Protein AF-A0A6U4LWD9-F1 (afdb_monomer)

Organism: Hemiselmis andersenii (NCBI:txid464988)

InterPro domains:
  IPR001837 Adenylate cyclase-associated CAP [PTHR10652] (24-167)
  IPR036222 Adenylate cyclase-associated CAP, N-terminal domain superfamily [G3DSA:1.25.40.330] (17-164)
  IPR036222 Adenylate cyclase-associated CAP, N-terminal domain superfamily [SSF101278] (23-163)
  IPR053950 CAP, N-terminal domain [PF21938] (23-157)

Sequence (168 aa):
PFLRSARPLTPPPGSVPLLSNPLERLAALCDALFLAQSTMIDTQVTRLRPPSEEALGRILEPTTDILNDIEELEEQENEAAGPFQLHVQLVASGLGAVAWVSVASPPLYVTEILNSVPTLGEKVSTLGEKHAEFASLYKDLLRGLLAYVKEHHASGVHWNPAGEGAAS

Solvent-accessible surface area (backbone atoms only — not comparable to full-atom values): 9454 Å² total; per-residue (Å²): 142,91,86,86,87,86,80,79,84,78,78,72,93,90,64,79,74,93,51,89,46,67,69,58,42,50,49,54,47,51,53,49,39,56,50,47,53,52,48,43,42,63,65,42,32,65,41,16,27,78,58,55,72,71,51,45,51,64,71,41,42,71,47,52,53,45,50,51,54,46,51,53,50,35,51,53,26,57,75,65,67,38,99,54,29,60,56,45,47,40,47,53,65,39,56,64,39,72,58,31,70,81,36,72,49,17,38,59,54,30,47,56,30,62,65,62,39,57,69,44,33,50,59,36,26,74,77,35,71,73,38,32,51,51,37,50,55,54,51,49,51,54,49,51,50,39,49,50,32,48,75,72,19,55,75,18,69,69,41,21,86,86,27,54,78,49,80,128

Mean predicted aligned error: 7.97 Å

Radius of gyration: 17.8 Å; Cα contacts (8 Å, |Δi|>4): 167; chains: 1; bounding box: 44×40×48 Å

Nearest PDB structures (foldseek):
  8c2d-assembly1_AAA-2  TM=5.717E-01  e=4.086E-01  Homo sapiens
  5oma-assembly1_A  TM=5.560E-01  e=6.525E-01  Homo sapiens
  4y5i-assembly1_B-2  TM=5.647E-01  e=1.156E+00  Homo sapiens
  6zc9-assembly2_B  TM=5.646E-01  e=1.283E+00  Homo sapiens

pLDDT: mean 86.1,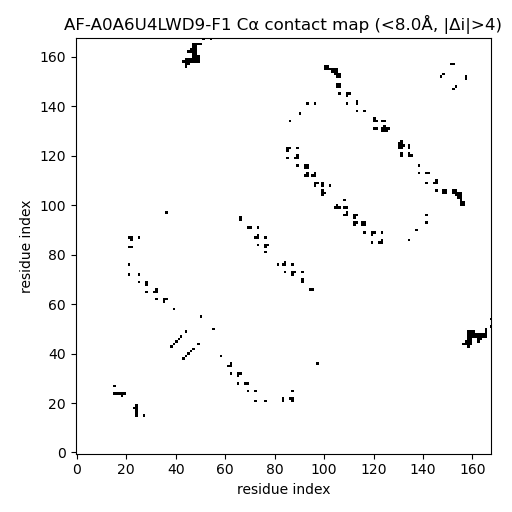 std 16.73, range [36.38, 98.19]

Structure (mmCIF, N/CA/C/O backbone):
data_AF-A0A6U4LWD9-F1
#
_entry.id   AF-A0A6U4LWD9-F1
#
loop_
_atom_site.group_PDB
_atom_site.id
_atom_site.type_symbol
_atom_site.label_atom_id
_atom_site.label_alt_id
_atom_site.label_comp_id
_atom_site.label_asym_id
_atom_site.label_entity_id
_atom_site.label_seq_id
_atom_site.pdbx_PDB_ins_code
_atom_site.Cartn_x
_atom_site.Cartn_y
_atom_site.Cartn_z
_atom_site.occupancy
_atom_site.B_iso_or_equiv
_atom_site.auth_seq_id
_atom_site.auth_comp_id
_atom_site.auth_asym_id
_atom_site.auth_atom_id
_atom_site.pdbx_PDB_model_num
ATOM 1 N N . PRO A 1 1 ? -25.133 -24.165 -12.818 1.00 45.47 1 PRO A N 1
ATOM 2 C CA . PRO A 1 1 ? -25.440 -23.785 -11.418 1.00 45.47 1 PRO A CA 1
ATOM 3 C C . PRO A 1 1 ? -24.120 -23.642 -10.633 1.00 45.47 1 PRO A C 1
ATOM 5 O O . PRO A 1 1 ? -23.612 -24.628 -10.129 1.00 45.47 1 PRO A O 1
ATOM 8 N N . PHE A 1 2 ? -23.381 -22.534 -10.731 1.00 36.38 2 PHE A N 1
ATOM 9 C CA . PHE A 1 2 ? -23.637 -21.319 -9.943 1.00 36.38 2 PHE A CA 1
ATOM 10 C C . PHE A 1 2 ? -22.862 -20.081 -10.469 1.00 36.38 2 PHE A C 1
ATOM 12 O O . PHE A 1 2 ? -22.456 -19.238 -9.689 1.00 36.38 2 PHE A O 1
ATOM 19 N N . LEU A 1 3 ? -22.636 -19.936 -11.783 1.00 37.69 3 LEU A N 1
ATOM 20 C CA . LEU A 1 3 ? -21.898 -18.778 -12.340 1.00 37.69 3 LEU A CA 1
ATOM 21 C C . LEU A 1 3 ? -22.439 -18.301 -13.702 1.00 37.69 3 LEU A C 1
ATOM 23 O O . LEU A 1 3 ? -21.700 -18.245 -14.681 1.00 37.69 3 LEU A O 1
ATOM 27 N N . ARG A 1 4 ? -23.740 -17.994 -13.819 1.00 41.78 4 ARG A N 1
ATOM 28 C CA . ARG A 1 4 ? -24.291 -17.412 -15.069 1.00 41.78 4 ARG A CA 1
ATOM 29 C C . ARG A 1 4 ? -25.362 -16.326 -14.925 1.00 41.78 4 ARG A C 1
ATOM 31 O O . ARG A 1 4 ? -25.932 -15.932 -15.933 1.00 41.78 4 ARG A O 1
ATOM 38 N N . SER A 1 5 ? -25.627 -15.790 -13.738 1.00 45.50 5 SER A N 1
ATOM 39 C CA . SER A 1 5 ? -26.686 -14.780 -13.598 1.00 45.50 5 SER A CA 1
ATOM 40 C C . SER A 1 5 ? -26.352 -13.708 -12.570 1.00 45.50 5 SER A C 1
ATOM 42 O O . SER A 1 5 ? -26.932 -13.683 -11.493 1.00 45.50 5 SER A O 1
ATOM 44 N N . ALA A 1 6 ? -25.421 -12.827 -12.925 1.00 39.03 6 ALA A N 1
ATOM 45 C CA . ALA A 1 6 ? -25.460 -11.416 -12.549 1.00 39.03 6 ALA A CA 1
ATOM 46 C C . ALA A 1 6 ? -24.361 -10.682 -13.321 1.00 39.03 6 ALA A C 1
ATOM 48 O O . ALA A 1 6 ? -23.184 -10.758 -12.981 1.00 39.03 6 ALA A O 1
ATOM 49 N N . ARG A 1 7 ? -24.749 -9.969 -14.377 1.00 41.62 7 ARG A N 1
ATOM 50 C CA . ARG A 1 7 ? -23.963 -8.837 -14.861 1.00 41.62 7 ARG A CA 1
ATOM 51 C C . ARG A 1 7 ? -24.921 -7.737 -15.301 1.00 41.62 7 ARG A C 1
ATOM 53 O O . ARG A 1 7 ? -25.578 -7.889 -16.327 1.00 41.62 7 ARG A O 1
ATOM 60 N N . PRO A 1 8 ? -24.973 -6.618 -14.577 1.00 45.72 8 PRO A N 1
ATOM 61 C CA . PRO A 1 8 ? -24.866 -5.308 -15.180 1.00 45.72 8 PRO A CA 1
ATOM 62 C C . PRO A 1 8 ? -23.378 -5.011 -15.395 1.00 45.72 8 PRO A C 1
ATOM 64 O O . PRO A 1 8 ? -22.534 -5.327 -14.558 1.00 45.72 8 PRO A O 1
ATOM 67 N N . LEU A 1 9 ? -23.065 -4.473 -16.568 1.00 41.81 9 LEU A N 1
ATOM 68 C CA . LEU A 1 9 ? -21.735 -4.033 -16.972 1.00 41.81 9 LEU A CA 1
ATOM 69 C C . LEU A 1 9 ? -21.199 -3.012 -15.957 1.00 41.81 9 LEU A C 1
ATOM 71 O O . LEU A 1 9 ? -21.866 -2.022 -15.673 1.00 41.81 9 LEU A O 1
ATOM 75 N N . THR A 1 10 ? -20.013 -3.267 -15.409 1.00 51.50 10 THR A N 1
ATOM 76 C CA . THR A 1 10 ? -19.283 -2.302 -14.582 1.00 51.50 10 THR A CA 1
ATOM 77 C C . THR A 1 10 ? -18.914 -1.067 -15.417 1.00 51.50 10 THR A C 1
ATOM 79 O O . THR A 1 10 ? -18.571 -1.227 -16.594 1.00 51.50 10 THR A O 1
ATOM 82 N N . PRO A 1 11 ? -18.998 0.145 -14.840 1.00 42.81 11 PRO A N 1
ATOM 83 C CA . PRO A 1 11 ? -18.643 1.391 -15.518 1.00 42.81 11 PRO A CA 1
ATOM 84 C C . PRO A 1 11 ? -17.145 1.442 -15.893 1.00 42.81 11 PRO A C 1
ATOM 86 O O . PRO A 1 11 ? -16.350 0.679 -15.340 1.00 42.81 11 PRO A O 1
ATOM 89 N N . PRO A 1 12 ? -16.753 2.304 -16.854 1.00 37.06 12 PRO A N 1
ATOM 90 C CA . PRO A 1 12 ? -15.355 2.513 -17.244 1.00 37.06 12 PRO A CA 1
ATOM 91 C C . PRO A 1 12 ? -14.481 3.024 -16.075 1.00 37.06 12 PRO A C 1
ATOM 93 O O . PRO A 1 12 ? -15.016 3.575 -15.108 1.00 37.06 12 PRO A O 1
ATOM 96 N N . PRO A 1 13 ? -13.146 2.845 -16.151 1.00 44.22 13 PRO A N 1
ATOM 97 C CA . PRO A 1 13 ? -12.221 3.197 -15.074 1.00 44.22 13 PRO A CA 1
ATOM 98 C C . PRO A 1 13 ? -12.252 4.708 -14.811 1.00 44.22 13 PRO A C 1
ATOM 100 O O . PRO A 1 13 ? -12.258 5.497 -15.754 1.00 44.22 13 PRO A O 1
ATOM 103 N N . GLY A 1 14 ? -12.305 5.093 -13.532 1.00 51.25 14 GLY A N 1
ATOM 104 C CA . GLY A 1 14 ? -12.354 6.494 -13.089 1.00 51.25 14 GLY A CA 1
ATOM 105 C C . GLY A 1 14 ? -13.603 6.896 -12.296 1.00 51.25 14 GLY A C 1
ATOM 106 O O . GLY A 1 14 ? -13.767 8.064 -11.973 1.00 51.25 14 GLY A O 1
ATOM 107 N N . SER A 1 15 ? -14.497 5.963 -11.959 1.00 43.88 15 SER A N 1
ATOM 108 C CA . SER A 1 15 ? -15.582 6.238 -11.008 1.00 43.88 15 SER A CA 1
ATOM 109 C C . SER A 1 15 ? -15.642 5.152 -9.941 1.00 43.88 15 SER A C 1
ATOM 111 O O . SER A 1 15 ? -16.268 4.107 -10.118 1.00 43.88 15 SER A O 1
ATOM 113 N N . VAL A 1 16 ? -14.959 5.402 -8.820 1.00 50.97 16 VAL A N 1
ATOM 114 C CA . VAL A 1 16 ? -15.230 4.690 -7.566 1.00 50.97 16 VAL A CA 1
ATOM 115 C C . VAL A 1 16 ? -16.719 4.913 -7.260 1.00 50.97 16 VAL A C 1
ATOM 117 O O . VAL A 1 16 ? -17.186 6.052 -7.365 1.00 50.97 16 VAL A O 1
ATOM 120 N N . PRO A 1 17 ? -17.514 3.869 -6.956 1.00 49.81 17 PRO A N 1
ATOM 121 C CA . PRO A 1 17 ? -18.908 4.068 -6.584 1.00 49.81 17 PRO A CA 1
ATOM 122 C C . PRO A 1 17 ? -18.977 5.058 -5.414 1.00 49.81 17 PRO A C 1
ATOM 124 O O . PRO A 1 17 ? -18.071 5.083 -4.583 1.00 49.81 17 PRO A O 1
ATOM 127 N N . LEU A 1 18 ? -20.041 5.866 -5.333 1.00 48.72 18 LEU A N 1
ATOM 128 C CA . LEU A 1 18 ? -20.344 6.696 -4.158 1.00 48.72 18 LEU A CA 1
ATOM 129 C C . LEU A 1 18 ? -20.686 5.777 -2.975 1.00 48.72 18 LEU A C 1
ATOM 131 O O . LEU A 1 18 ? -21.841 5.635 -2.578 1.00 48.72 18 LEU A O 1
ATOM 135 N N . LEU A 1 19 ? -19.677 5.083 -2.464 1.00 56.16 19 LEU A N 1
ATOM 136 C CA . LEU A 1 19 ? -19.738 4.291 -1.256 1.00 56.16 19 LEU A CA 1
A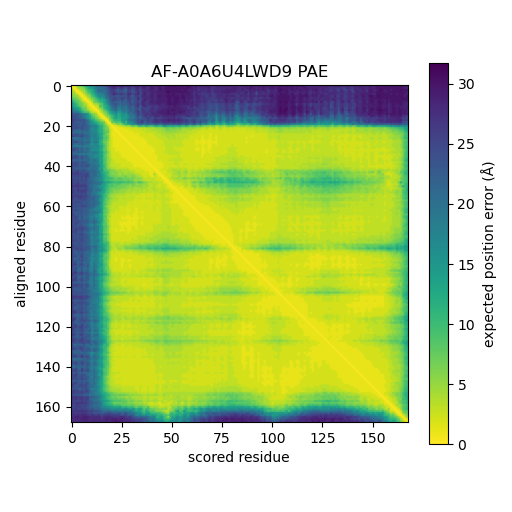TOM 137 C C . LEU A 1 19 ? -19.740 5.317 -0.128 1.00 56.16 19 LEU A C 1
ATOM 139 O O . LEU A 1 19 ? -18.757 6.018 0.096 1.00 56.16 19 LEU A O 1
ATOM 143 N N . SER A 1 20 ? -20.878 5.480 0.538 1.00 66.12 20 SER A N 1
ATOM 144 C CA . SER A 1 20 ? -21.003 6.412 1.663 1.00 66.12 20 SER A CA 1
ATOM 145 C C . SER A 1 20 ? -20.212 5.950 2.890 1.00 66.12 20 SER A C 1
ATOM 147 O O . SER A 1 20 ? -19.990 6.737 3.804 1.00 66.12 20 SER A O 1
ATOM 149 N N . ASN A 1 21 ? -19.780 4.686 2.914 1.00 83.38 21 ASN A N 1
ATOM 150 C CA . ASN A 1 21 ? -18.937 4.132 3.959 1.00 83.38 21 ASN A CA 1
ATOM 151 C C . ASN A 1 21 ? -17.445 4.322 3.606 1.00 83.38 21 ASN A C 1
ATOM 153 O O . ASN A 1 21 ? -16.992 3.779 2.592 1.00 83.38 21 ASN A O 1
ATOM 157 N N . PRO A 1 22 ? -16.654 5.024 4.438 1.00 86.81 22 PRO A N 1
ATOM 158 C CA . PRO A 1 22 ? -15.231 5.243 4.181 1.00 86.81 22 PRO A CA 1
ATOM 159 C C . PRO A 1 22 ? -14.424 3.942 4.118 1.00 86.81 22 PRO A C 1
ATOM 161 O O . PRO A 1 22 ? -13.474 3.865 3.346 1.00 86.81 22 PRO A O 1
ATOM 164 N N . LEU A 1 23 ? -14.822 2.883 4.835 1.00 88.00 23 LEU A N 1
ATOM 165 C CA . LEU A 1 23 ? -14.160 1.578 4.728 1.00 88.00 23 LEU A CA 1
ATOM 166 C C . LEU A 1 23 ? -14.403 0.900 3.378 1.00 88.00 23 LEU A C 1
ATOM 168 O O . LEU A 1 23 ? -13.518 0.218 2.872 1.00 88.00 23 LEU A O 1
ATOM 172 N N . GLU A 1 24 ? -15.583 1.079 2.786 1.00 89.38 24 GLU A N 1
ATOM 173 C CA . GLU A 1 24 ? -15.881 0.531 1.461 1.00 89.38 24 GLU A CA 1
ATOM 174 C C . GLU A 1 24 ? -15.105 1.291 0.375 1.00 89.38 24 GLU A C 1
ATOM 176 O O . GLU A 1 24 ? -14.537 0.661 -0.518 1.00 89.38 24 GLU A O 1
ATOM 181 N N . ARG A 1 25 ? -15.008 2.628 0.487 1.00 90.69 25 ARG A N 1
ATOM 182 C CA . ARG A 1 25 ? -14.138 3.451 -0.377 1.00 90.69 25 ARG A CA 1
ATOM 183 C C . ARG A 1 25 ? -12.683 3.010 -0.262 1.00 90.69 25 ARG A C 1
ATOM 185 O O . ARG A 1 25 ? -12.043 2.749 -1.275 1.00 90.69 25 ARG A O 1
ATOM 192 N N . LEU A 1 26 ? -12.189 2.876 0.967 1.00 92.12 26 LEU A N 1
ATOM 193 C CA . LEU A 1 26 ? -10.824 2.448 1.246 1.00 92.12 26 LEU A CA 1
ATOM 194 C C . LEU A 1 26 ? -10.535 1.057 0.672 1.00 92.12 26 LEU A C 1
ATOM 196 O O . LEU A 1 26 ? -9.491 0.863 0.060 1.00 92.12 26 LEU A O 1
ATO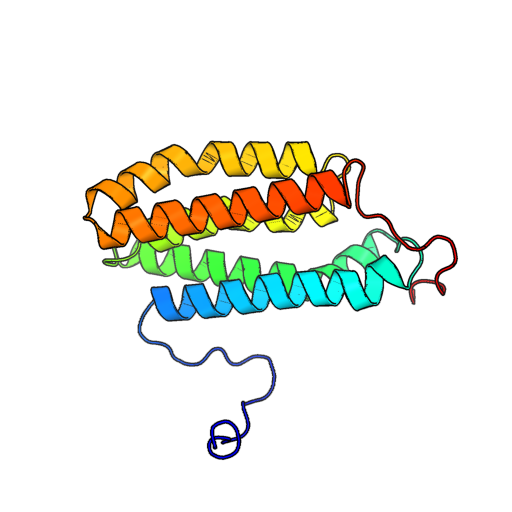M 200 N N . ALA A 1 27 ? -11.461 0.103 0.816 1.00 91.62 27 ALA A N 1
ATOM 201 C CA . ALA A 1 27 ? -11.316 -1.232 0.240 1.00 91.62 27 ALA A CA 1
ATOM 202 C C . ALA A 1 27 ? -11.234 -1.186 -1.295 1.00 91.62 27 ALA A C 1
ATOM 204 O O . ALA A 1 27 ? -10.346 -1.804 -1.876 1.00 91.62 27 ALA A O 1
ATOM 205 N N . ALA A 1 28 ? -12.099 -0.400 -1.947 1.00 92.38 28 ALA A N 1
ATOM 206 C CA . ALA A 1 28 ? -12.065 -0.226 -3.398 1.00 92.38 28 ALA A CA 1
ATOM 207 C C . ALA A 1 28 ? -10.748 0.410 -3.883 1.00 92.38 28 ALA A C 1
ATOM 209 O O . ALA A 1 28 ? -10.206 -0.012 -4.905 1.00 92.38 28 ALA A O 1
ATOM 210 N N . LEU A 1 29 ? -10.214 1.387 -3.140 1.00 94.06 29 LEU A N 1
ATOM 211 C CA . LEU A 1 29 ? -8.911 1.996 -3.423 1.00 94.06 29 LEU A CA 1
ATOM 2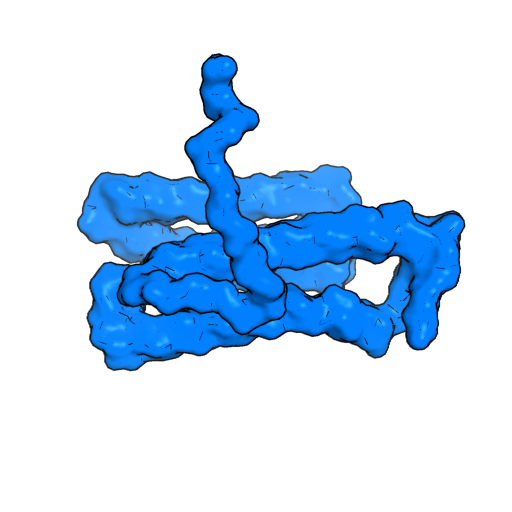12 C C . LEU A 1 29 ? -7.765 0.993 -3.235 1.00 94.06 29 LEU A C 1
ATOM 214 O O . LEU A 1 29 ? -6.898 0.901 -4.100 1.00 94.06 29 LEU A O 1
ATOM 218 N N . CYS A 1 30 ? -7.788 0.180 -2.172 1.00 93.75 30 CYS A N 1
ATOM 219 C CA . CYS A 1 30 ? -6.817 -0.903 -1.979 1.00 93.75 30 CYS A CA 1
ATOM 220 C C . CYS A 1 30 ? -6.833 -1.886 -3.158 1.00 93.75 30 CYS A C 1
ATOM 222 O O . CYS A 1 30 ? -5.782 -2.194 -3.719 1.00 93.75 30 CYS A O 1
ATOM 224 N N . ASP A 1 31 ? -8.017 -2.357 -3.559 1.00 93.38 31 ASP A N 1
ATOM 225 C CA . ASP A 1 31 ? -8.168 -3.291 -4.678 1.00 93.38 31 ASP A CA 1
ATOM 226 C C . ASP A 1 31 ? -7.629 -2.689 -5.981 1.00 93.38 31 ASP A C 1
ATOM 228 O O . ASP A 1 31 ? -6.880 -3.345 -6.711 1.00 93.38 31 ASP A O 1
ATOM 232 N N . ALA A 1 32 ? -7.964 -1.425 -6.256 1.00 93.88 32 ALA A N 1
ATOM 233 C CA . ALA A 1 32 ? -7.458 -0.704 -7.417 1.00 93.88 32 ALA A CA 1
ATOM 234 C C . ALA A 1 32 ? -5.928 -0.571 -7.380 1.00 93.88 32 ALA A C 1
ATOM 236 O O . ALA A 1 32 ? -5.275 -0.784 -8.402 1.00 93.88 32 ALA A O 1
ATOM 237 N N . LEU A 1 33 ? -5.350 -0.288 -6.210 1.00 94.31 33 LEU A N 1
ATOM 238 C CA . LEU A 1 33 ? -3.911 -0.118 -6.025 1.00 94.31 33 LEU A CA 1
ATOM 239 C C . LEU A 1 33 ? -3.140 -1.416 -6.307 1.00 94.31 33 LEU A C 1
ATOM 241 O O . LEU A 1 33 ? -2.189 -1.425 -7.093 1.00 94.31 33 LEU A O 1
ATOM 245 N N . PHE A 1 34 ? -3.569 -2.537 -5.720 1.00 92.69 34 PHE A N 1
ATOM 246 C CA . PHE A 1 34 ? -2.938 -3.840 -5.967 1.00 92.69 34 PHE A CA 1
ATOM 247 C C . PHE A 1 34 ? -3.176 -4.335 -7.401 1.00 92.69 34 PHE A C 1
ATOM 249 O O . PHE A 1 34 ? -2.295 -4.970 -7.996 1.00 92.69 34 PHE A O 1
ATOM 256 N N . LEU A 1 35 ? -4.326 -4.017 -8.002 1.00 93.31 35 LEU A N 1
ATOM 257 C CA . LEU A 1 35 ? -4.582 -4.307 -9.411 1.00 93.31 35 LEU A CA 1
ATOM 258 C C . LEU A 1 35 ? -3.666 -3.491 -10.335 1.00 93.31 35 LEU A C 1
ATOM 260 O O . LEU A 1 35 ? -3.106 -4.051 -11.280 1.00 93.31 35 LEU A O 1
ATOM 264 N N . ALA A 1 36 ? -3.469 -2.202 -10.056 1.00 92.56 36 ALA A N 1
ATOM 265 C CA . ALA A 1 36 ? -2.559 -1.345 -10.809 1.00 92.56 36 ALA A CA 1
ATOM 266 C C . ALA A 1 36 ? -1.117 -1.863 -10.714 1.00 92.56 36 ALA A C 1
ATOM 268 O O . ALA A 1 36 ? -0.466 -2.064 -11.741 1.00 92.56 36 ALA A O 1
ATOM 269 N N . GLN A 1 37 ? -0.650 -2.187 -9.503 1.00 92.56 37 GLN A N 1
ATOM 270 C CA . GLN A 1 37 ? 0.696 -2.721 -9.296 1.00 92.56 37 GLN A CA 1
ATOM 271 C C . GLN A 1 37 ? 0.898 -4.081 -9.983 1.00 92.56 37 GLN A C 1
ATOM 273 O O . GLN A 1 37 ? 1.901 -4.282 -10.668 1.00 92.56 37 GLN A O 1
ATOM 278 N N . SER A 1 38 ? -0.046 -5.017 -9.848 1.00 92.62 38 SER A N 1
ATOM 279 C CA . SER A 1 38 ? 0.060 -6.326 -10.510 1.00 92.62 38 SER A CA 1
ATOM 280 C C . SER A 1 38 ? 0.014 -6.210 -12.037 1.00 92.62 38 SER A C 1
ATOM 282 O O . SER A 1 38 ? 0.806 -6.859 -12.721 1.00 92.62 38 SER A O 1
ATOM 284 N N . THR A 1 39 ? -0.832 -5.329 -12.579 1.00 92.00 39 THR A N 1
ATOM 285 C CA . THR A 1 39 ? -0.888 -5.036 -14.021 1.00 92.00 39 THR A CA 1
ATOM 286 C C . THR A 1 39 ? 0.421 -4.427 -14.513 1.00 92.00 39 THR A C 1
ATOM 288 O O . THR A 1 39 ? 0.924 -4.820 -15.566 1.00 92.00 39 THR A O 1
ATOM 291 N N . MET A 1 40 ? 1.008 -3.502 -13.751 1.00 91.56 40 MET A N 1
ATOM 292 C CA . MET A 1 40 ? 2.314 -2.921 -14.058 1.00 91.56 40 MET A CA 1
ATOM 293 C C . MET A 1 40 ? 3.400 -4.003 -14.105 1.00 91.56 40 MET A C 1
ATOM 295 O O . MET A 1 40 ? 4.180 -4.056 -15.056 1.00 91.56 40 MET A O 1
ATOM 299 N N . ILE A 1 41 ? 3.432 -4.901 -13.116 1.00 91.38 41 ILE A N 1
ATOM 300 C CA . ILE A 1 41 ? 4.398 -6.003 -13.084 1.00 91.38 41 ILE A CA 1
ATOM 301 C C . ILE A 1 41 ? 4.206 -6.919 -14.304 1.00 91.38 41 ILE A C 1
ATOM 303 O O . ILE A 1 41 ? 5.166 -7.167 -15.035 1.00 91.38 41 ILE A O 1
ATOM 307 N N . ASP A 1 42 ? 2.979 -7.368 -14.585 1.00 90.12 42 ASP A N 1
ATOM 308 C CA . ASP A 1 42 ? 2.710 -8.287 -15.702 1.00 90.12 42 ASP A CA 1
ATOM 309 C C . ASP A 1 42 ? 3.000 -7.669 -17.076 1.00 90.12 42 ASP A C 1
ATOM 311 O O . ASP A 1 42 ? 3.575 -8.318 -17.949 1.00 90.12 42 ASP A O 1
ATOM 315 N N . THR A 1 43 ? 2.609 -6.415 -17.288 1.00 86.88 43 THR A N 1
ATOM 316 C CA . THR A 1 43 ? 2.658 -5.802 -18.623 1.00 86.88 43 THR A CA 1
ATOM 317 C C . THR A 1 43 ? 3.967 -5.082 -18.910 1.00 86.88 43 THR A C 1
ATOM 319 O O . THR A 1 43 ? 4.410 -5.092 -20.058 1.00 86.88 43 THR A O 1
ATOM 322 N N . GLN A 1 44 ? 4.592 -4.490 -17.890 1.00 86.69 44 GLN A N 1
ATOM 323 C CA . GLN A 1 44 ? 5.811 -3.697 -18.040 1.00 86.69 44 GLN A CA 1
ATOM 324 C C . GLN A 1 44 ? 7.025 -4.510 -17.595 1.00 86.69 44 GLN A C 1
ATOM 326 O O . GLN A 1 44 ? 7.892 -4.821 -18.408 1.00 86.69 44 GLN A O 1
ATOM 331 N N . VAL A 1 45 ? 7.066 -4.923 -16.325 1.00 85.75 45 VAL A N 1
ATOM 332 C CA . VAL A 1 45 ? 8.272 -5.515 -15.718 1.00 85.75 45 VAL A CA 1
ATOM 333 C C . VAL A 1 45 ? 8.672 -6.824 -16.392 1.00 85.75 45 VAL A C 1
ATOM 335 O O . VAL A 1 45 ? 9.840 -7.007 -16.735 1.00 85.75 45 VAL A O 1
ATOM 338 N N . THR A 1 46 ? 7.720 -7.729 -16.634 1.00 84.75 46 THR A N 1
ATOM 339 C CA . THR A 1 46 ? 8.048 -9.039 -17.228 1.00 84.75 46 THR A CA 1
ATOM 340 C C . THR A 1 46 ? 8.346 -8.985 -18.732 1.00 84.75 46 THR A C 1
ATOM 342 O O . THR A 1 46 ? 8.908 -9.937 -19.284 1.00 84.75 46 THR A O 1
ATOM 345 N N . ARG A 1 47 ? 7.995 -7.890 -19.420 1.00 83.38 47 ARG A N 1
ATOM 346 C CA . ARG A 1 47 ? 8.003 -7.823 -20.896 1.00 83.38 47 ARG A CA 1
ATOM 347 C C . ARG A 1 47 ? 8.974 -6.806 -21.470 1.00 83.38 47 ARG A C 1
ATOM 349 O O . ARG A 1 47 ? 9.440 -7.003 -22.589 1.00 83.38 47 ARG A O 1
ATOM 356 N N . LEU A 1 48 ? 9.274 -5.741 -20.736 1.00 85.19 48 LEU A N 1
ATOM 357 C CA . LEU A 1 48 ? 10.071 -4.620 -21.218 1.00 85.19 48 LEU A CA 1
ATOM 358 C C . LEU A 1 48 ? 11.417 -4.546 -20.503 1.00 85.19 48 LEU A C 1
ATOM 360 O O . LEU A 1 48 ? 11.590 -5.012 -19.373 1.00 85.19 48 LEU A O 1
ATOM 364 N N . ARG A 1 49 ? 12.370 -3.912 -21.185 1.00 85.50 49 ARG A N 1
ATOM 365 C CA . ARG A 1 49 ? 13.633 -3.489 -20.574 1.00 85.50 49 ARG A CA 1
ATOM 366 C C . ARG A 1 49 ? 13.404 -2.387 -19.532 1.00 85.50 49 ARG A C 1
ATOM 368 O O . ARG A 1 49 ? 12.368 -1.725 -19.587 1.00 85.50 49 ARG A O 1
ATOM 375 N N . PRO A 1 50 ? 14.374 -2.156 -18.624 1.00 85.25 50 PRO A N 1
ATOM 376 C CA . PRO A 1 50 ? 14.296 -1.058 -17.669 1.00 85.25 50 PRO A CA 1
ATOM 377 C C . PRO A 1 50 ? 13.963 0.270 -18.373 1.00 85.25 50 PRO A C 1
ATOM 379 O O . PRO A 1 50 ? 14.674 0.635 -19.318 1.00 85.25 50 PRO A O 1
ATOM 382 N N . PRO A 1 51 ? 12.897 0.974 -17.958 1.00 87.38 51 PRO A N 1
ATOM 383 C CA . PRO A 1 51 ? 12.549 2.276 -18.509 1.00 87.38 51 PRO A CA 1
ATOM 384 C C . PRO A 1 51 ? 13.551 3.347 -18.052 1.00 87.38 51 PRO A C 1
ATOM 386 O O . PRO A 1 51 ? 14.319 3.146 -17.108 1.00 87.38 51 PRO A O 1
ATOM 389 N N . SER A 1 52 ? 13.528 4.511 -18.705 1.00 89.12 52 SER A N 1
ATOM 390 C CA . SER A 1 52 ? 14.130 5.718 -18.127 1.00 89.12 52 SER A CA 1
ATOM 391 C C . SER A 1 52 ? 13.369 6.134 -16.864 1.00 89.12 52 SER A C 1
ATOM 393 O O . SER A 1 52 ? 12.227 5.727 -16.658 1.00 89.12 52 SER A O 1
ATOM 395 N N . GLU A 1 53 ? 13.970 6.984 -16.034 1.00 87.25 53 GLU A N 1
ATOM 396 C CA . GLU A 1 53 ? 13.311 7.523 -14.836 1.00 87.25 53 GLU A CA 1
ATOM 397 C C . GLU A 1 53 ? 12.003 8.259 -15.180 1.00 87.25 53 GLU A C 1
ATOM 399 O O . GLU A 1 53 ? 10.972 8.041 -14.550 1.00 87.25 53 GLU A O 1
ATOM 404 N N . GLU A 1 54 ? 12.008 9.046 -16.259 1.00 90.00 54 GLU A N 1
ATOM 405 C CA . GLU A 1 54 ? 10.822 9.751 -16.760 1.00 90.00 54 GLU A CA 1
ATOM 406 C C . GLU A 1 54 ? 9.709 8.789 -17.205 1.00 90.00 54 GLU A C 1
ATOM 408 O O . GLU A 1 54 ? 8.532 9.019 -16.922 1.00 90.00 54 GLU A O 1
ATOM 413 N N . ALA A 1 55 ? 10.063 7.707 -17.906 1.00 89.25 55 ALA A N 1
ATOM 414 C CA . ALA A 1 55 ? 9.099 6.698 -18.340 1.00 89.25 55 ALA A CA 1
ATOM 415 C C . ALA A 1 55 ? 8.589 5.858 -17.161 1.00 89.25 55 ALA A C 1
ATOM 417 O O . ALA A 1 55 ? 7.411 5.508 -17.131 1.00 89.25 55 ALA A O 1
ATOM 418 N N . LEU A 1 56 ? 9.437 5.590 -16.161 1.00 89.25 56 LEU A N 1
ATOM 419 C CA . LEU A 1 56 ? 9.020 4.949 -14.916 1.00 89.25 56 LEU A CA 1
ATOM 420 C C . LEU A 1 56 ? 7.991 5.809 -14.176 1.00 89.25 56 LEU A C 1
ATOM 422 O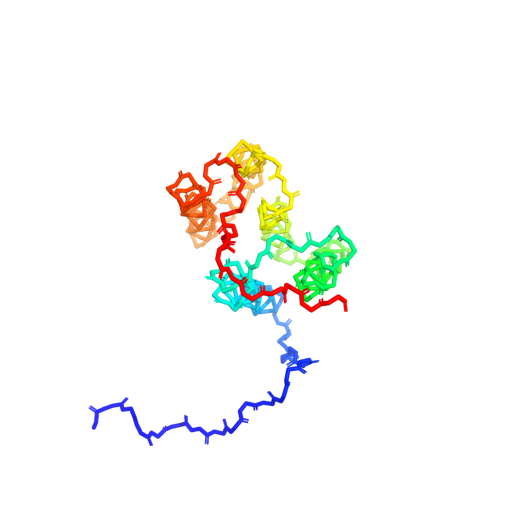 O . LEU A 1 56 ? 6.978 5.275 -13.738 1.00 89.25 56 LEU A O 1
ATOM 426 N N . GLY A 1 57 ? 8.199 7.127 -14.107 1.00 90.38 57 GLY A N 1
ATOM 427 C CA . GLY A 1 57 ? 7.219 8.057 -13.540 1.00 90.38 57 GLY A CA 1
ATOM 428 C C . GLY A 1 57 ? 5.844 7.937 -14.206 1.00 90.38 57 GLY A C 1
ATOM 429 O O . GLY A 1 57 ? 4.845 7.776 -13.515 1.00 90.38 57 GLY A O 1
ATOM 430 N N . ARG A 1 58 ? 5.797 7.900 -15.546 1.00 91.62 58 ARG A N 1
ATOM 431 C CA . ARG A 1 58 ? 4.545 7.690 -16.306 1.00 91.62 58 ARG A CA 1
ATOM 432 C C . ARG A 1 58 ? 3.907 6.324 -16.048 1.00 91.62 58 ARG A C 1
ATOM 434 O O . ARG A 1 58 ? 2.691 6.211 -15.972 1.00 91.62 58 ARG A O 1
ATOM 441 N N . ILE A 1 59 ? 4.717 5.273 -15.920 1.00 90.31 59 ILE A N 1
ATOM 442 C CA . ILE A 1 59 ? 4.229 3.921 -15.606 1.00 90.31 59 ILE A CA 1
ATOM 443 C C . ILE A 1 59 ? 3.599 3.872 -14.203 1.00 90.31 59 ILE A C 1
ATOM 445 O O . ILE A 1 59 ? 2.638 3.133 -13.991 1.00 90.31 59 ILE A O 1
ATOM 449 N N . LEU A 1 60 ? 4.138 4.645 -13.257 1.00 92.06 60 LEU A N 1
ATOM 450 C CA . LEU A 1 60 ? 3.686 4.676 -11.867 1.00 92.06 60 LEU A CA 1
ATOM 451 C C . LEU A 1 60 ? 2.536 5.657 -11.609 1.00 92.06 60 LEU A C 1
ATOM 453 O O . LEU A 1 60 ? 1.889 5.520 -10.576 1.00 92.06 60 LEU A O 1
ATOM 457 N N . GLU A 1 61 ? 2.234 6.570 -12.535 1.00 92.31 6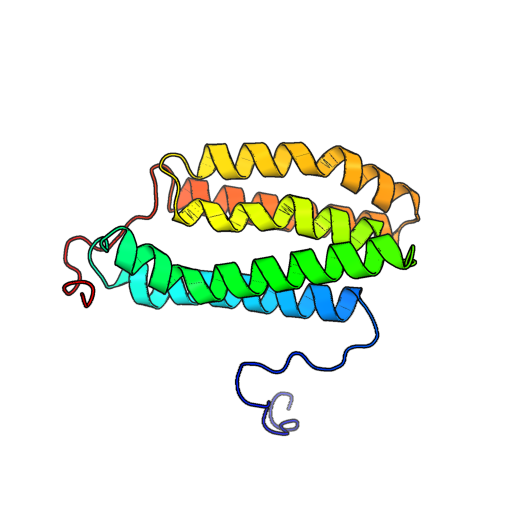1 GLU A N 1
ATOM 458 C CA . GLU A 1 61 ? 1.167 7.577 -12.410 1.00 92.31 61 GLU A CA 1
ATOM 459 C C . GLU A 1 61 ? -0.170 6.989 -11.912 1.00 92.31 61 GLU A C 1
ATOM 461 O O . GLU A 1 61 ? -0.661 7.469 -10.893 1.00 92.31 61 GLU A O 1
ATOM 466 N N . PRO A 1 62 ? -0.700 5.864 -12.449 1.00 91.94 62 PRO A N 1
ATOM 467 C CA . PRO A 1 62 ? -1.940 5.283 -11.927 1.00 91.94 62 PRO A CA 1
ATOM 468 C C . PRO A 1 62 ? -1.841 4.815 -10.469 1.00 91.94 62 PRO A C 1
ATOM 470 O O . PRO A 1 62 ? -2.834 4.802 -9.752 1.00 91.94 62 PRO A O 1
ATOM 473 N N . THR A 1 63 ? -0.654 4.389 -10.026 1.00 92.69 63 THR A N 1
ATOM 474 C CA . THR A 1 63 ? -0.418 3.997 -8.625 1.00 92.69 63 THR A CA 1
ATOM 475 C C . THR A 1 63 ? -0.350 5.236 -7.737 1.00 92.69 63 THR A C 1
ATOM 477 O O . THR A 1 63 ? -0.926 5.238 -6.653 1.00 92.69 63 THR A O 1
ATOM 480 N N . THR A 1 64 ? 0.331 6.288 -8.200 1.00 92.69 64 THR A N 1
ATOM 481 C CA . THR A 1 64 ? 0.437 7.570 -7.495 1.00 92.69 64 THR A CA 1
ATOM 482 C C . THR A 1 64 ? -0.926 8.235 -7.326 1.00 92.69 64 THR A C 1
ATOM 484 O O . THR A 1 64 ? -1.233 8.672 -6.223 1.00 92.69 64 THR A O 1
ATOM 487 N N . ASP A 1 65 ? -1.769 8.243 -8.358 1.00 94.62 65 ASP A N 1
ATO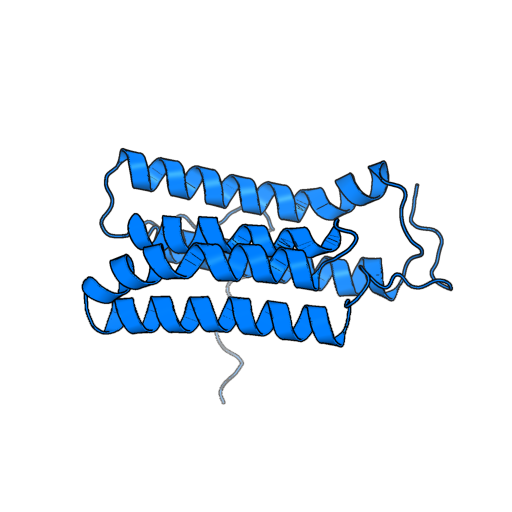M 488 C CA . ASP A 1 65 ? -3.114 8.824 -8.281 1.00 94.62 65 ASP A CA 1
ATOM 489 C C . ASP A 1 65 ? -3.977 8.125 -7.222 1.00 94.62 65 ASP A C 1
ATOM 491 O O . ASP A 1 65 ? -4.594 8.782 -6.390 1.00 94.62 65 ASP A O 1
ATOM 495 N N . ILE A 1 66 ? -3.953 6.789 -7.177 1.00 95.12 66 ILE A N 1
ATOM 496 C CA . ILE A 1 66 ? -4.712 6.024 -6.176 1.00 95.12 66 ILE A CA 1
ATOM 497 C C . ILE A 1 66 ? -4.173 6.270 -4.757 1.00 95.12 66 ILE A C 1
ATOM 499 O O . ILE A 1 66 ? -4.951 6.303 -3.805 1.00 95.12 66 ILE A O 1
ATOM 503 N N . LEU A 1 67 ? -2.855 6.435 -4.589 1.00 93.94 67 LEU A N 1
ATOM 504 C CA . LEU A 1 67 ? -2.271 6.799 -3.293 1.00 93.94 67 LEU A CA 1
ATOM 505 C C . LEU A 1 67 ? -2.735 8.190 -2.844 1.00 93.94 67 LEU A C 1
ATOM 507 O O . LEU A 1 67 ? -3.120 8.334 -1.687 1.00 93.94 67 LEU A O 1
ATOM 511 N N . ASN A 1 68 ? -2.790 9.166 -3.754 1.00 95.00 68 ASN A N 1
ATOM 512 C CA . ASN A 1 68 ? -3.325 10.496 -3.455 1.00 95.00 68 ASN A CA 1
ATOM 513 C C . ASN A 1 68 ? -4.812 10.431 -3.053 1.00 95.00 68 ASN A C 1
ATOM 515 O O . ASN A 1 68 ? -5.214 11.084 -2.095 1.00 95.00 68 ASN A O 1
ATOM 519 N N . ASP A 1 69 ? -5.622 9.597 -3.717 1.00 95.38 69 ASP A N 1
ATOM 520 C CA . ASP A 1 69 ? -7.032 9.387 -3.344 1.00 95.38 69 ASP A CA 1
ATOM 521 C C . ASP A 1 69 ? -7.182 8.788 -1.927 1.00 95.38 69 ASP A C 1
ATOM 523 O O . ASP A 1 69 ? -8.150 9.073 -1.213 1.00 95.38 69 ASP A O 1
ATOM 527 N N . ILE A 1 70 ? -6.241 7.932 -1.507 1.00 94.94 70 ILE A N 1
ATOM 528 C CA . ILE A 1 70 ? -6.198 7.371 -0.147 1.00 94.94 70 ILE A CA 1
ATOM 529 C C . ILE A 1 70 ? -5.808 8.448 0.870 1.00 94.94 70 ILE A C 1
ATOM 531 O O . ILE A 1 70 ? -6.416 8.501 1.941 1.00 94.94 70 ILE A O 1
ATOM 535 N N . GLU A 1 71 ? -4.829 9.294 0.546 1.00 94.88 71 GLU A N 1
ATOM 536 C CA . GLU A 1 71 ? -4.420 10.428 1.385 1.00 94.88 71 GLU A CA 1
ATOM 537 C C . GLU A 1 71 ? -5.581 11.415 1.574 1.00 94.88 71 GLU A C 1
ATOM 539 O O . GLU A 1 71 ? -5.907 11.765 2.708 1.00 94.88 71 GLU A O 1
ATOM 544 N N . GLU A 1 72 ? -6.296 11.769 0.501 1.00 95.19 72 GLU A N 1
ATOM 545 C CA . GLU A 1 72 ? -7.478 12.635 0.587 1.00 95.19 72 GLU A CA 1
ATOM 546 C C . GLU A 1 72 ? -8.573 12.008 1.469 1.00 95.19 72 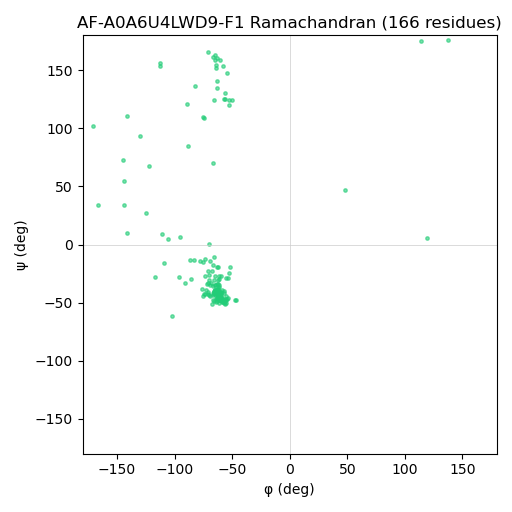GLU A C 1
ATOM 548 O O . GLU A 1 72 ? -9.209 12.689 2.277 1.00 95.19 72 GLU A O 1
ATOM 553 N N . LEU A 1 73 ? -8.795 10.693 1.359 1.00 93.94 73 LEU A N 1
ATOM 554 C CA . LEU A 1 73 ? -9.742 9.987 2.224 1.00 93.94 73 LEU A CA 1
ATOM 555 C C . LEU A 1 73 ? -9.303 10.004 3.699 1.00 93.94 73 LEU A C 1
ATOM 557 O O . LEU A 1 73 ? -10.155 10.148 4.579 1.00 93.94 73 LEU A O 1
ATOM 561 N N . GLU A 1 74 ? -8.006 9.856 3.987 1.00 95.00 74 GLU A N 1
ATOM 562 C CA . GLU A 1 74 ? -7.473 9.973 5.351 1.00 95.00 74 GLU A CA 1
ATOM 563 C C . GLU A 1 74 ? -7.706 11.377 5.917 1.00 95.00 74 GLU A C 1
ATOM 565 O O . GLU A 1 74 ? -8.199 11.504 7.042 1.00 95.00 74 GLU A O 1
ATOM 570 N N . GLU A 1 75 ? -7.410 12.418 5.138 1.00 94.75 75 GLU A N 1
ATOM 571 C CA . GLU A 1 75 ? -7.633 13.814 5.524 1.00 94.75 75 GLU A CA 1
ATOM 572 C C . GLU A 1 75 ? -9.114 14.084 5.822 1.00 94.75 75 GLU A C 1
ATOM 574 O O . GLU A 1 75 ? -9.440 14.604 6.894 1.00 94.75 75 GLU A O 1
ATOM 579 N N . GLN A 1 76 ? -10.018 13.642 4.939 1.00 93.25 76 GLN A N 1
ATOM 580 C CA . GLN A 1 76 ? -11.471 13.765 5.118 1.00 93.25 76 GLN A CA 1
ATOM 581 C C . GLN A 1 76 ? -11.951 13.108 6.422 1.00 93.25 76 GLN A C 1
ATOM 583 O O . GLN A 1 76 ? -12.695 13.716 7.198 1.00 93.25 76 GLN A O 1
ATOM 588 N N . GLU A 1 77 ? -11.521 11.873 6.696 1.00 92.50 77 GLU A N 1
ATOM 589 C CA . GLU A 1 77 ? -11.919 11.154 7.912 1.00 92.50 77 GLU A CA 1
ATOM 590 C C . GLU A 1 77 ? -11.294 11.750 9.180 1.00 92.50 77 GLU A C 1
ATOM 592 O O . GLU A 1 77 ? -11.906 11.704 10.254 1.00 92.50 77 GLU A O 1
ATOM 597 N N . ASN A 1 78 ? -10.096 12.329 9.068 1.00 92.25 78 ASN A N 1
ATOM 598 C CA . ASN A 1 78 ? -9.425 13.020 10.161 1.00 92.25 78 ASN A CA 1
ATOM 599 C C . ASN A 1 78 ? -10.134 14.329 10.536 1.00 92.25 78 ASN A C 1
ATOM 601 O O . ASN A 1 78 ? -10.356 14.577 11.723 1.00 92.25 78 ASN A O 1
ATOM 605 N N . GLU A 1 79 ? -10.543 15.135 9.553 1.00 93.50 79 GLU A N 1
ATOM 606 C CA . GLU A 1 79 ? -11.318 16.362 9.786 1.00 93.50 79 GLU A CA 1
ATOM 607 C C . GLU A 1 79 ? -12.712 16.075 10.351 1.00 93.50 79 GLU A C 1
ATOM 609 O O . GLU A 1 79 ? -13.176 16.762 11.265 1.00 93.50 79 GLU A O 1
ATOM 614 N N . ALA A 1 80 ? -13.373 15.036 9.839 1.00 90.06 80 ALA A N 1
ATOM 615 C CA . ALA A 1 80 ? -14.703 14.641 10.289 1.00 90.06 80 ALA A CA 1
ATOM 616 C C . ALA A 1 80 ? -14.709 13.963 11.671 1.00 90.06 80 ALA A C 1
ATOM 618 O O . ALA A 1 80 ? -15.788 13.772 12.240 1.00 90.06 80 ALA A O 1
ATOM 619 N N . ALA A 1 81 ? -13.537 13.578 12.198 1.00 89.62 81 ALA A N 1
ATOM 620 C CA . ALA A 1 81 ? -13.397 12.684 13.350 1.00 89.62 81 ALA A CA 1
ATOM 621 C C . ALA A 1 81 ? -14.287 11.433 13.199 1.00 89.62 81 ALA A C 1
ATOM 623 O O . ALA A 1 81 ? -15.056 11.065 14.096 1.00 89.62 81 ALA A O 1
ATOM 624 N N . GLY A 1 82 ? -14.230 10.827 12.009 1.00 82.50 82 GLY A N 1
ATOM 625 C CA . GLY A 1 82 ? -15.110 9.737 11.605 1.00 82.50 82 GLY A CA 1
ATOM 626 C C . GLY A 1 82 ? -14.928 8.472 12.456 1.00 82.50 82 GLY A C 1
ATOM 627 O O . GLY A 1 82 ? -13.843 8.210 12.982 1.00 82.50 82 GLY A O 1
ATOM 628 N N . PRO A 1 83 ? -15.960 7.613 12.571 1.00 85.69 83 PRO A N 1
ATOM 629 C CA . PRO A 1 83 ? -15.891 6.389 13.379 1.00 85.69 83 PRO A CA 1
ATOM 630 C C . PRO A 1 83 ? -14.824 5.393 12.894 1.00 85.69 83 PRO A C 1
ATOM 632 O O . PRO A 1 83 ? -14.410 4.515 13.651 1.00 85.69 83 PRO A O 1
ATOM 635 N N . PHE A 1 84 ? -14.369 5.523 11.643 1.00 90.69 84 PHE A N 1
ATOM 636 C CA . PHE A 1 84 ? -13.356 4.665 11.035 1.00 90.69 84 PHE A CA 1
ATOM 637 C C . PHE A 1 84 ? -12.019 5.373 10.780 1.00 90.69 84 PHE A C 1
ATOM 639 O O . PHE A 1 84 ? -11.126 4.752 10.209 1.00 90.69 84 PHE A O 1
ATOM 646 N N . GLN A 1 85 ? -11.824 6.599 11.277 1.00 93.75 85 GLN A N 1
ATOM 647 C CA . GLN A 1 85 ? -10.595 7.386 11.102 1.00 93.75 85 GLN A CA 1
ATOM 648 C C . GLN A 1 85 ? -9.317 6.579 11.390 1.00 93.75 85 GLN A C 1
ATOM 650 O O . GLN A 1 85 ? -8.402 6.542 10.573 1.00 93.75 85 GLN A O 1
ATOM 655 N N . LEU A 1 86 ? -9.266 5.855 12.516 1.00 95.00 86 LEU A N 1
ATOM 656 C CA . LEU A 1 86 ? -8.098 5.037 12.880 1.00 95.00 86 LEU A CA 1
ATOM 657 C C . LEU A 1 86 ? -7.837 3.870 11.912 1.00 95.00 86 LEU A C 1
ATOM 659 O O . LEU A 1 86 ? -6.696 3.436 11.778 1.00 95.00 86 LEU A O 1
ATOM 663 N N . HIS A 1 87 ? -8.873 3.356 11.245 1.00 95.06 87 HIS A N 1
ATOM 664 C CA . HIS A 1 87 ? -8.732 2.293 10.248 1.00 95.06 87 HIS A CA 1
ATOM 665 C C . HIS A 1 87 ? -8.150 2.854 8.956 1.00 95.06 87 HIS A C 1
ATOM 667 O O . HIS A 1 87 ? -7.229 2.258 8.402 1.00 95.06 87 HIS A O 1
ATOM 673 N N . VAL A 1 88 ? -8.657 4.009 8.512 1.00 95.62 88 VAL A N 1
ATOM 674 C CA . VAL A 1 88 ? -8.146 4.703 7.325 1.00 95.62 88 VAL A CA 1
ATOM 675 C C . VAL A 1 88 ? -6.683 5.086 7.527 1.00 95.62 88 VAL A C 1
ATOM 677 O O . VAL A 1 88 ? -5.851 4.715 6.707 1.00 95.62 88 VAL A O 1
ATOM 680 N N . GLN A 1 89 ? -6.344 5.679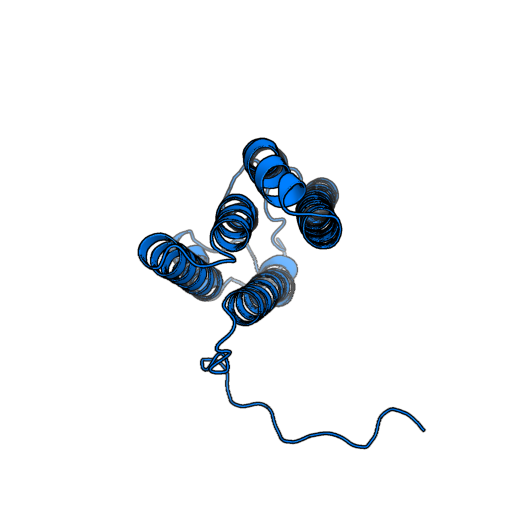 8.672 1.00 95.69 89 GLN A N 1
ATOM 681 C CA . GLN A 1 89 ? -4.965 6.025 9.023 1.00 95.69 89 GLN A CA 1
ATOM 682 C C . GLN A 1 89 ? -4.037 4.801 9.099 1.00 95.69 89 GLN A C 1
ATOM 684 O O . GLN A 1 89 ? -2.904 4.837 8.614 1.00 95.69 89 GLN A O 1
ATOM 689 N N . LEU A 1 90 ? -4.497 3.688 9.689 1.00 96.31 90 LEU A N 1
ATOM 690 C CA . LEU A 1 90 ? -3.723 2.445 9.696 1.00 96.31 90 LEU A CA 1
ATOM 691 C C . LEU A 1 90 ? -3.405 1.993 8.266 1.00 96.31 90 LEU A C 1
ATOM 693 O O . LEU A 1 90 ? -2.257 1.658 7.971 1.00 96.31 90 LEU A O 1
ATOM 697 N N . VAL A 1 91 ? -4.401 2.002 7.382 1.00 95.69 91 VAL A N 1
ATOM 698 C CA . VAL A 1 91 ? -4.217 1.572 5.997 1.00 95.69 91 VAL A CA 1
ATOM 699 C C . VAL A 1 91 ? -3.307 2.534 5.237 1.00 95.69 91 VAL A C 1
ATOM 701 O O . VAL A 1 91 ? -2.290 2.084 4.712 1.00 95.69 91 VAL A O 1
ATOM 704 N N . ALA A 1 92 ? -3.579 3.838 5.262 1.00 94.38 92 ALA A N 1
ATOM 705 C CA . ALA A 1 92 ? -2.766 4.854 4.592 1.00 94.38 92 ALA A CA 1
ATOM 706 C C . ALA A 1 92 ? -1.281 4.767 4.995 1.00 94.38 92 ALA A C 1
ATOM 708 O O . ALA A 1 92 ? -0.406 4.665 4.134 1.00 94.38 92 ALA A O 1
ATOM 709 N N . SER A 1 93 ? -0.993 4.637 6.298 1.00 93.06 93 SER A N 1
ATOM 710 C CA . SER A 1 93 ? 0.385 4.514 6.804 1.00 93.06 93 SER A CA 1
ATOM 711 C C . SER A 1 93 ? 1.148 3.281 6.294 1.00 93.06 93 SER A C 1
ATOM 713 O O . SER A 1 93 ? 2.377 3.300 6.229 1.00 93.06 93 SER A O 1
ATOM 715 N N . GLY A 1 94 ? 0.435 2.204 5.949 1.00 94.56 94 GLY A N 1
ATOM 716 C CA . GLY A 1 94 ? 1.027 0.956 5.465 1.00 94.56 94 GLY A CA 1
ATOM 717 C C . GLY A 1 94 ? 1.059 0.824 3.941 1.00 94.56 94 GLY A C 1
ATOM 718 O O . GLY A 1 94 ? 1.949 0.156 3.411 1.00 94.56 94 GLY A O 1
ATOM 719 N N . LEU A 1 95 ? 0.125 1.458 3.223 1.00 93.38 95 LEU A N 1
ATOM 720 C CA . LEU A 1 95 ? -0.015 1.284 1.774 1.00 93.38 95 LEU A CA 1
ATOM 721 C C . LEU A 1 95 ? 1.119 1.921 0.983 1.00 93.38 95 LEU A C 1
ATOM 723 O O . LEU A 1 95 ? 1.443 1.412 -0.087 1.00 93.38 95 LEU A O 1
ATOM 727 N N . GLY A 1 96 ? 1.817 2.914 1.542 1.00 91.06 96 GLY A N 1
ATOM 728 C CA . GLY A 1 96 ? 3.062 3.431 0.964 1.00 91.06 96 GLY A CA 1
ATOM 729 C C . GLY A 1 96 ? 4.093 2.334 0.652 1.00 91.06 96 GLY A C 1
ATOM 730 O O . GLY A 1 96 ? 4.943 2.517 -0.216 1.00 91.06 96 GLY A O 1
ATOM 731 N N . ALA A 1 97 ? 3.976 1.145 1.264 1.00 95.44 97 ALA A N 1
ATOM 732 C CA . ALA A 1 97 ? 4.801 -0.013 0.941 1.00 95.44 97 ALA A CA 1
ATOM 733 C C . ALA A 1 97 ? 4.784 -0.375 -0.547 1.00 95.44 97 ALA A C 1
ATOM 735 O O . ALA A 1 97 ? 5.796 -0.877 -1.030 1.00 95.44 97 ALA A O 1
ATOM 736 N N . VAL A 1 98 ? 3.706 -0.095 -1.292 1.00 94.75 98 VAL A N 1
ATOM 737 C CA . VAL A 1 98 ? 3.637 -0.377 -2.736 1.00 94.75 98 VAL A CA 1
ATOM 738 C C . VAL A 1 98 ? 4.667 0.407 -3.559 1.00 94.75 98 VAL A C 1
ATOM 740 O O . VAL A 1 98 ? 5.029 -0.034 -4.648 1.00 94.75 98 VAL A O 1
ATOM 743 N N . ALA A 1 99 ? 5.224 1.500 -3.029 1.00 93.44 99 ALA A N 1
ATOM 744 C CA . ALA A 1 99 ? 6.288 2.258 -3.685 1.00 93.44 99 ALA A CA 1
ATOM 745 C C . ALA A 1 99 ? 7.636 1.508 -3.731 1.00 93.44 99 ALA A C 1
ATOM 747 O O . ALA A 1 99 ? 8.602 2.002 -4.305 1.00 93.44 99 ALA A O 1
ATOM 748 N N . TRP A 1 100 ? 7.716 0.279 -3.203 1.00 95.44 100 TRP A N 1
ATOM 749 C CA . TRP A 1 100 ? 8.906 -0.575 -3.282 1.00 95.44 100 TRP A CA 1
ATOM 750 C C . TRP A 1 100 ? 9.435 -0.771 -4.717 1.00 95.44 100 TRP A C 1
ATOM 752 O O . TRP A 1 100 ? 10.616 -1.052 -4.912 1.00 95.44 100 TRP A O 1
ATOM 762 N N . VAL A 1 101 ? 8.576 -0.621 -5.728 1.00 93.06 101 VAL A N 1
ATOM 763 C CA . VAL A 1 101 ? 8.921 -0.789 -7.148 1.00 93.06 101 VAL A CA 1
ATOM 764 C C . VAL A 1 101 ? 9.898 0.270 -7.677 1.00 93.06 101 VAL A C 1
ATOM 766 O O . VAL A 1 101 ? 10.528 0.048 -8.709 1.00 93.06 101 VAL A O 1
ATOM 769 N N . SER A 1 102 ? 10.052 1.400 -6.982 1.00 90.94 102 SER A N 1
ATOM 770 C CA . SER A 1 102 ? 10.939 2.502 -7.380 1.00 90.94 102 SER A CA 1
ATOM 771 C C . SER A 1 102 ? 12.220 2.605 -6.543 1.00 90.94 102 SER A C 1
ATOM 773 O O . SER A 1 102 ? 13.009 3.526 -6.751 1.00 90.94 102 SER A O 1
ATOM 775 N N . VAL A 1 103 ? 12.473 1.671 -5.615 1.00 92.06 103 VAL A N 1
ATOM 776 C CA . VAL A 1 103 ? 13.631 1.735 -4.703 1.00 92.06 103 VAL A CA 1
ATOM 777 C C . VAL A 1 103 ? 14.664 0.636 -4.968 1.00 92.06 103 VAL A C 1
ATOM 779 O O . VAL A 1 103 ? 14.349 -0.460 -5.426 1.00 92.06 103 VAL A O 1
ATOM 782 N N . ALA A 1 104 ? 15.924 0.911 -4.620 1.00 89.75 104 ALA A N 1
ATOM 783 C CA . ALA A 1 104 ? 17.039 -0.022 -4.820 1.00 89.75 104 ALA A CA 1
ATOM 784 C C . ALA A 1 104 ? 17.042 -1.215 -3.844 1.00 89.75 104 ALA A C 1
ATOM 786 O O . ALA A 1 104 ? 17.530 -2.291 -4.187 1.00 89.75 104 ALA A O 1
ATOM 787 N N . SER A 1 105 ? 16.470 -1.045 -2.646 1.00 94.62 105 SER A N 1
ATOM 788 C CA . SER A 1 105 ? 16.402 -2.083 -1.605 1.00 94.62 105 SER A CA 1
ATOM 789 C C . SER A 1 105 ? 14.952 -2.376 -1.188 1.00 94.62 105 SER A C 1
ATOM 791 O O . SER A 1 105 ? 14.576 -2.074 -0.050 1.00 94.62 105 SER A O 1
ATOM 793 N N . PRO A 1 106 ? 14.116 -2.969 -2.067 1.00 96.56 106 PRO A N 1
ATOM 794 C CA . PRO A 1 106 ? 12.688 -3.144 -1.805 1.00 96.56 106 PRO A CA 1
ATOM 795 C C . PRO A 1 106 ? 12.342 -3.887 -0.507 1.00 96.56 106 PRO A C 1
ATOM 797 O O . PRO A 1 106 ? 11.483 -3.403 0.231 1.00 96.56 106 PRO A O 1
ATOM 800 N N . PRO A 1 107 ? 13.007 -5.006 -0.138 1.00 97.62 107 PRO A N 1
ATOM 801 C CA . PRO A 1 107 ? 12.677 -5.693 1.108 1.00 97.62 107 PRO A CA 1
ATOM 802 C C . PRO A 1 107 ? 12.900 -4.842 2.360 1.00 97.62 107 PRO A C 1
ATOM 804 O O . PRO A 1 107 ? 12.138 -4.962 3.320 1.00 97.62 107 PRO A O 1
ATOM 807 N N . LEU A 1 108 ? 13.950 -4.012 2.370 1.00 97.31 108 LEU A N 1
ATOM 808 C CA . LEU A 1 108 ? 14.245 -3.127 3.497 1.00 97.31 108 LEU A CA 1
ATOM 809 C C . LEU A 1 108 ? 13.156 -2.060 3.618 1.00 97.31 108 LEU A C 1
ATOM 811 O O . LEU A 1 108 ? 12.579 -1.912 4.689 1.00 97.31 108 LEU A O 1
ATOM 815 N N . TYR A 1 109 ? 12.813 -1.420 2.500 1.00 97.62 109 TYR A N 1
ATOM 816 C CA . TYR A 1 109 ? 11.770 -0.397 2.435 1.00 97.62 109 TYR A CA 1
ATOM 817 C C . TYR A 1 109 ? 10.414 -0.904 2.952 1.00 97.62 109 TYR A C 1
ATOM 819 O O . TYR A 1 109 ? 9.828 -0.324 3.865 1.00 97.62 109 TYR A O 1
ATOM 827 N N . VAL A 1 110 ? 9.947 -2.055 2.451 1.00 97.88 110 VAL A N 1
ATOM 828 C CA . VAL A 1 110 ? 8.682 -2.655 2.917 1.00 97.88 110 VAL A CA 1
ATOM 829 C C . VAL A 1 110 ? 8.763 -3.050 4.399 1.00 97.88 110 VAL A C 1
ATOM 831 O O . VAL A 1 110 ? 7.774 -2.947 5.121 1.00 97.88 110 VAL A O 1
ATOM 834 N N . THR A 1 111 ? 9.936 -3.475 4.884 1.00 98.00 111 THR A N 1
ATOM 835 C CA . THR A 1 111 ? 10.135 -3.805 6.306 1.00 98.00 111 THR A CA 1
ATOM 836 C C . THR A 1 111 ? 10.018 -2.571 7.202 1.00 98.00 111 THR A C 1
ATOM 838 O O . THR A 1 111 ? 9.411 -2.660 8.267 1.00 98.00 111 THR A O 1
ATOM 841 N N . GLU A 1 112 ? 10.576 -1.429 6.797 1.00 97.31 112 GLU A N 1
ATOM 842 C CA . GLU A 1 112 ? 10.486 -0.176 7.560 1.00 97.31 112 GLU A CA 1
ATOM 843 C C . GLU A 1 112 ? 9.033 0.282 7.716 1.00 97.31 112 GLU A C 1
ATOM 845 O O . GLU A 1 112 ? 8.613 0.630 8.821 1.00 97.31 112 GLU A O 1
ATOM 850 N N . ILE A 1 113 ? 8.240 0.171 6.651 1.00 96.69 113 ILE A N 1
ATOM 851 C CA . ILE A 1 113 ? 6.811 0.507 6.670 1.00 96.69 113 ILE A CA 1
ATOM 852 C C . ILE A 1 113 ? 6.016 -0.503 7.504 1.00 96.69 113 ILE A C 1
ATOM 854 O O . ILE A 1 113 ? 5.226 -0.127 8.365 1.00 96.69 113 ILE A O 1
ATOM 858 N N . LEU A 1 114 ? 6.278 -1.803 7.359 1.00 96.62 114 LEU A N 1
ATOM 859 C CA . LEU A 1 114 ? 5.655 -2.818 8.216 1.00 96.62 114 LEU A CA 1
ATOM 860 C C . LEU A 1 114 ? 5.976 -2.610 9.712 1.00 96.62 114 LEU A C 1
ATOM 862 O O . LEU A 1 114 ? 5.197 -3.015 10.577 1.00 96.62 114 LEU A O 1
ATOM 866 N N . ASN A 1 115 ? 7.107 -1.985 10.037 1.00 95.38 115 ASN A N 1
ATOM 867 C CA . ASN A 1 115 ? 7.483 -1.669 11.413 1.00 95.38 115 ASN A CA 1
ATOM 868 C C . ASN A 1 115 ? 6.843 -0.375 11.944 1.00 95.38 115 ASN A C 1
ATOM 870 O O . ASN A 1 115 ? 6.865 -0.171 13.159 1.00 95.38 115 ASN A O 1
ATOM 874 N N . SER A 1 116 ? 6.251 0.472 11.094 1.00 93.56 116 SER A N 1
ATOM 875 C CA . SER A 1 116 ? 5.564 1.701 11.520 1.00 93.56 116 SER A CA 1
ATOM 876 C C . SER A 1 116 ? 4.100 1.457 11.919 1.00 93.56 116 SER A C 1
ATOM 878 O O . SER A 1 116 ? 3.586 2.115 12.825 1.00 93.56 116 SER A O 1
ATOM 880 N N . VAL A 1 117 ? 3.444 0.457 11.318 1.00 94.25 117 VAL A N 1
ATOM 881 C CA . VAL A 1 117 ? 2.018 0.154 11.545 1.00 94.25 117 VAL A CA 1
ATOM 882 C C . VAL A 1 117 ? 1.624 -0.426 12.923 1.00 94.25 117 VAL A C 1
ATOM 884 O O . VAL A 1 117 ? 0.473 -0.218 13.316 1.00 94.25 117 VAL A O 1
ATOM 887 N N . PRO A 1 118 ? 2.477 -1.133 13.709 1.00 95.00 118 PRO A N 1
ATOM 888 C CA . PRO A 1 118 ? 2.027 -1.837 14.917 1.00 95.00 118 PRO A CA 1
ATOM 889 C C . PRO A 1 118 ? 1.335 -0.953 15.959 1.00 95.00 118 PRO A C 1
ATOM 891 O O . PRO A 1 118 ? 0.332 -1.367 16.535 1.00 95.00 118 PRO A O 1
ATOM 894 N N . THR A 1 119 ? 1.829 0.267 16.182 1.00 96.19 119 THR A N 1
ATOM 895 C CA . THR A 1 119 ? 1.253 1.190 17.173 1.00 96.19 119 THR A CA 1
ATOM 896 C C . THR A 1 119 ? -0.171 1.609 16.804 1.00 96.19 119 THR A C 1
ATOM 898 O O . THR A 1 119 ? -1.036 1.684 17.675 1.00 96.19 119 THR A O 1
ATOM 901 N N . LEU A 1 120 ? -0.438 1.872 15.521 1.00 96.00 120 LEU A N 1
ATOM 902 C CA . LEU A 1 120 ? -1.786 2.183 15.034 1.00 96.00 120 LEU A CA 1
ATOM 903 C C . LEU A 1 120 ? -2.678 0.937 15.019 1.00 96.00 120 LEU A C 1
ATOM 905 O O . LEU A 1 120 ? -3.840 1.017 15.415 1.00 96.00 120 LEU A O 1
ATOM 909 N N . GLY A 1 121 ? -2.124 -0.219 14.647 1.00 96.75 121 GLY A N 1
ATOM 910 C CA . GLY A 1 121 ? -2.832 -1.500 14.680 1.00 96.75 121 GLY A CA 1
ATOM 911 C C . GLY A 1 121 ? -3.340 -1.861 16.077 1.00 96.75 121 GLY A C 1
ATOM 912 O O . GLY A 1 121 ? -4.473 -2.320 16.217 1.00 96.75 121 GLY A O 1
ATOM 913 N N . GLU A 1 122 ? -2.551 -1.587 17.119 1.00 97.56 122 GLU A N 1
ATOM 914 C CA . GLU A 1 122 ? -2.976 -1.779 18.510 1.00 97.56 122 GLU A CA 1
ATOM 915 C C . GLU A 1 122 ? -4.146 -0.856 18.871 1.00 97.56 122 GLU A C 1
ATOM 917 O O . GLU A 1 122 ? -5.151 -1.318 19.409 1.00 97.56 122 GLU A O 1
ATOM 922 N N . LYS A 1 123 ? -4.074 0.433 18.503 1.00 97.62 123 LYS A N 1
ATOM 923 C CA . LYS A 1 123 ? -5.176 1.384 18.738 1.00 97.62 123 LYS A CA 1
ATOM 924 C C . LYS A 1 123 ? -6.481 0.895 18.110 1.00 97.62 123 LYS A C 1
ATOM 926 O O . LYS A 1 123 ? -7.505 0.884 18.787 1.00 97.62 123 LYS A O 1
ATOM 931 N N . VAL A 1 124 ? -6.441 0.445 16.854 1.00 96.69 124 VAL A N 1
ATOM 932 C CA . VAL A 1 124 ? -7.611 -0.140 16.176 1.00 96.69 124 VAL A CA 1
ATOM 933 C C . VAL A 1 124 ? -8.098 -1.397 16.905 1.00 96.69 124 VAL A C 1
ATOM 935 O O . VAL A 1 124 ? -9.293 -1.540 17.148 1.00 96.69 124 VAL A O 1
ATOM 938 N N . SER A 1 125 ? -7.187 -2.275 17.326 1.00 97.06 125 SER A N 1
ATOM 939 C CA . SER A 1 125 ? -7.532 -3.534 18.002 1.00 97.06 125 SER A CA 1
ATOM 940 C C . SER A 1 125 ? -8.281 -3.318 19.321 1.00 97.06 125 SER A C 1
ATOM 942 O O . SER A 1 125 ? -9.209 -4.066 19.632 1.00 97.06 125 SER A O 1
ATOM 944 N N . THR A 1 126 ? -7.956 -2.259 20.071 1.00 97.38 126 THR A N 1
ATOM 945 C CA . THR A 1 126 ? -8.660 -1.926 21.327 1.00 97.38 126 THR A CA 1
ATOM 946 C C . THR A 1 126 ? -10.129 -1.524 21.154 1.00 97.38 126 THR A C 1
ATOM 948 O O . THR A 1 126 ? -10.861 -1.473 22.142 1.00 97.38 126 THR A O 1
ATOM 951 N N . LEU A 1 127 ? -10.591 -1.284 19.921 1.00 93.75 127 LEU A N 1
ATOM 952 C CA . LEU A 1 127 ? -11.987 -0.942 19.630 1.00 93.75 127 LEU A CA 1
ATOM 953 C C . LEU A 1 127 ? -12.922 -2.165 19.653 1.00 93.75 127 LEU A C 1
ATOM 955 O O . LEU A 1 127 ? -14.140 -2.000 19.703 1.00 93.75 127 LEU A O 1
ATOM 959 N N . GLY A 1 128 ? -12.381 -3.390 19.627 1.00 94.38 128 GLY A N 1
ATOM 960 C CA . GLY A 1 128 ? -13.152 -4.631 19.747 1.00 94.38 128 GLY A CA 1
ATOM 961 C C . GLY A 1 128 ? -12.709 -5.733 18.784 1.00 94.38 128 GLY A C 1
ATOM 962 O O . GLY A 1 128 ? -11.867 -5.531 17.915 1.00 94.38 128 GLY A O 1
ATOM 963 N N . GLU A 1 129 ? -13.320 -6.912 18.915 1.00 95.62 129 GLU A N 1
ATOM 964 C CA . GLU A 1 129 ? -12.896 -8.148 18.235 1.00 95.62 129 GLU A CA 1
ATOM 965 C C . GLU A 1 129 ? -12.809 -8.016 16.705 1.00 95.62 129 GLU A C 1
ATOM 967 O O . GLU A 1 129 ? -11.784 -8.348 16.117 1.00 95.62 129 GLU A O 1
ATOM 972 N N . LYS A 1 130 ? -13.834 -7.445 16.059 1.00 93.44 130 LYS A N 1
ATOM 973 C CA . LYS A 1 130 ? -13.841 -7.243 14.597 1.00 93.44 130 LYS A CA 1
ATOM 974 C C . LYS A 1 130 ? -12.776 -6.250 14.120 1.00 93.44 130 LYS A C 1
ATOM 976 O O . LYS A 1 130 ? -12.269 -6.370 13.010 1.00 93.44 130 LYS A O 1
ATOM 981 N N . HIS A 1 131 ? -12.438 -5.267 14.950 1.00 94.50 131 HIS A N 1
ATOM 982 C CA . HIS A 1 131 ? -11.406 -4.278 14.644 1.00 94.50 131 HIS A CA 1
ATOM 983 C C . HIS A 1 131 ? -10.007 -4.883 14.804 1.00 94.50 131 HIS A C 1
ATOM 985 O O . HIS A 1 131 ? -9.126 -4.640 13.980 1.00 94.50 131 HIS A O 1
ATOM 991 N N . ALA A 1 132 ? -9.823 -5.736 15.815 1.00 96.19 132 ALA A N 1
ATOM 992 C CA . ALA A 1 132 ? -8.607 -6.524 15.987 1.00 96.19 132 ALA A CA 1
ATOM 993 C C . ALA A 1 132 ? -8.394 -7.507 14.824 1.00 96.19 132 ALA A C 1
ATOM 995 O O . ALA A 1 132 ? -7.282 -7.614 14.305 1.00 96.19 132 ALA A O 1
ATOM 996 N N . GLU A 1 133 ? -9.458 -8.173 14.364 1.00 96.44 133 GLU A N 1
ATOM 997 C CA . GLU A 1 133 ? -9.417 -9.024 13.170 1.00 96.44 133 GLU A CA 1
ATOM 998 C C . GLU A 1 133 ? -8.986 -8.225 11.931 1.00 96.44 133 GLU A C 1
ATOM 1000 O O . GLU A 1 133 ? -8.041 -8.621 11.247 1.00 96.44 133 GLU A O 1
ATOM 1005 N N . PHE A 1 134 ? -9.597 -7.060 11.689 1.00 95.50 134 PHE A N 1
ATOM 1006 C CA . PHE A 1 134 ? -9.205 -6.156 10.604 1.00 95.50 134 PHE A CA 1
ATOM 1007 C C . PHE A 1 134 ? -7.719 -5.770 10.671 1.00 95.50 134 PHE A C 1
ATOM 1009 O O . PHE A 1 134 ? -6.996 -5.919 9.684 1.00 95.50 134 PHE A O 1
ATOM 1016 N N . ALA A 1 135 ? -7.240 -5.316 11.834 1.00 96.31 135 ALA A N 1
ATOM 1017 C CA . ALA A 1 135 ? -5.845 -4.913 12.011 1.00 96.31 135 ALA A CA 1
ATOM 1018 C C . ALA A 1 135 ? -4.871 -6.083 11.779 1.00 96.31 135 ALA A C 1
ATOM 1020 O O . ALA A 1 135 ? -3.806 -5.896 11.181 1.00 96.31 135 ALA A O 1
ATOM 1021 N N . SER A 1 136 ? -5.241 -7.296 12.205 1.00 96.38 136 SER A N 1
ATOM 1022 C CA . SER A 1 136 ? -4.451 -8.505 11.955 1.00 96.38 136 SER A CA 1
ATOM 1023 C C . SER A 1 136 ? -4.390 -8.850 10.468 1.00 96.38 136 SER A C 1
ATOM 1025 O O . SER A 1 136 ? -3.296 -9.053 9.940 1.00 96.38 136 SER A O 1
ATOM 1027 N N . LEU A 1 137 ? -5.536 -8.868 9.780 1.00 96.38 137 LEU A N 1
ATOM 1028 C CA . LEU A 1 137 ? -5.606 -9.156 8.343 1.00 96.38 137 LEU A CA 1
ATOM 1029 C C . LEU A 1 137 ? -4.795 -8.146 7.527 1.00 96.38 137 LEU A C 1
ATOM 1031 O O . LEU A 1 137 ? -4.058 -8.532 6.619 1.00 96.38 137 LEU A O 1
ATOM 1035 N N . TYR A 1 138 ? -4.864 -6.864 7.886 1.00 95.50 138 TYR A N 1
ATOM 1036 C CA . TYR A 1 138 ? -4.083 -5.828 7.217 1.00 95.50 138 TYR A CA 1
ATOM 1037 C C . TYR A 1 138 ? -2.571 -6.002 7.430 1.00 95.50 138 TYR A C 1
ATOM 1039 O O . TYR A 1 138 ? -1.775 -5.886 6.497 1.00 95.50 138 TYR A O 1
ATOM 1047 N N . LYS A 1 139 ? -2.149 -6.363 8.646 1.00 96.00 139 LYS A N 1
ATOM 1048 C CA . LYS A 1 139 ? -0.743 -6.685 8.921 1.00 96.00 139 LYS A CA 1
ATOM 1049 C C . LYS A 1 139 ? -0.262 -7.891 8.112 1.00 96.00 139 LYS A C 1
ATOM 1051 O O . LYS A 1 139 ? 0.880 -7.903 7.648 1.00 96.00 139 LYS A O 1
ATOM 1056 N N . ASP A 1 140 ? -1.108 -8.902 7.949 1.00 96.75 140 ASP A N 1
ATOM 1057 C CA . ASP A 1 140 ? -0.776 -10.096 7.175 1.00 96.75 140 ASP A CA 1
ATOM 1058 C C . ASP A 1 140 ? -0.700 -9.813 5.670 1.00 96.75 140 ASP A C 1
ATOM 1060 O O . ASP A 1 140 ? 0.191 -10.349 5.010 1.00 96.75 140 ASP A O 1
ATOM 1064 N N . LEU A 1 141 ? -1.515 -8.892 5.145 1.00 95.88 141 LEU A N 1
ATOM 1065 C CA . LEU A 1 141 ? -1.370 -8.371 3.781 1.00 95.88 141 LEU A CA 1
ATOM 1066 C C . LEU A 1 141 ? 0.026 -7.765 3.552 1.00 95.88 141 LEU A C 1
ATOM 1068 O O . LEU A 1 141 ? 0.718 -8.146 2.606 1.00 95.88 141 LEU A O 1
ATOM 1072 N N . LEU A 1 142 ? 0.484 -6.881 4.445 1.00 96.62 142 LEU A N 1
ATOM 1073 C CA . LEU A 1 142 ? 1.814 -6.260 4.339 1.00 96.62 142 LEU A CA 1
ATOM 1074 C C . LEU A 1 142 ? 2.955 -7.281 4.486 1.00 96.62 142 LEU A C 1
ATOM 1076 O O . LEU A 1 142 ? 3.983 -7.181 3.812 1.00 96.62 142 LEU A O 1
ATOM 1080 N N . ARG A 1 143 ? 2.783 -8.304 5.333 1.00 97.75 143 ARG A N 1
ATOM 1081 C CA . ARG A 1 143 ? 3.730 -9.430 5.423 1.00 97.75 143 ARG A CA 1
ATOM 1082 C C . ARG A 1 143 ? 3.762 -10.255 4.141 1.00 97.75 143 ARG A C 1
ATOM 1084 O O . ARG A 1 143 ? 4.847 -10.659 3.726 1.00 97.75 143 ARG A O 1
ATOM 1091 N N . GLY A 1 144 ? 2.604 -10.490 3.527 1.00 97.56 144 GLY A N 1
ATOM 1092 C CA . GLY A 1 144 ? 2.486 -11.149 2.229 1.00 97.56 144 GLY A CA 1
ATOM 1093 C C . GLY A 1 144 ? 3.224 -10.374 1.140 1.00 97.56 144 GLY A C 1
ATOM 1094 O O . GLY A 1 144 ? 4.028 -10.960 0.417 1.00 97.56 144 GLY A O 1
ATOM 1095 N N . LEU A 1 145 ? 3.051 -9.047 1.100 1.00 96.94 145 LEU A N 1
ATOM 1096 C CA . LEU A 1 145 ? 3.805 -8.169 0.205 1.00 96.94 145 LEU A CA 1
ATOM 1097 C C . LEU A 1 145 ? 5.317 -8.277 0.451 1.00 96.94 145 LEU A C 1
ATOM 1099 O O . LEU A 1 145 ? 6.079 -8.477 -0.491 1.00 96.94 145 LEU A O 1
ATOM 1103 N N . LEU A 1 146 ? 5.766 -8.210 1.708 1.00 98.06 146 LEU A N 1
ATOM 1104 C CA . LEU A 1 146 ? 7.185 -8.355 2.042 1.00 98.06 146 LEU A CA 1
ATOM 1105 C C . LEU A 1 146 ? 7.752 -9.711 1.601 1.00 98.06 146 LEU A C 1
ATOM 1107 O O . LEU A 1 146 ? 8.880 -9.770 1.111 1.00 98.06 146 LEU A O 1
ATOM 1111 N N . ALA A 1 147 ? 7.000 -10.795 1.797 1.00 98.19 147 ALA A N 1
ATOM 1112 C CA . ALA A 1 147 ? 7.402 -12.131 1.372 1.00 98.19 147 ALA A CA 1
ATOM 1113 C C . ALA A 1 147 ? 7.546 -12.202 -0.155 1.00 98.19 147 ALA A C 1
ATOM 1115 O O . ALA A 1 147 ? 8.606 -12.599 -0.637 1.00 98.19 147 ALA A O 1
ATOM 1116 N N . TYR A 1 148 ? 6.547 -11.709 -0.894 1.00 96.50 148 TYR A N 1
ATOM 1117 C CA . TYR A 1 148 ? 6.580 -11.608 -2.355 1.00 96.50 148 TYR A CA 1
ATOM 1118 C C . TYR A 1 148 ? 7.794 -10.803 -2.846 1.00 96.50 148 TYR A C 1
ATOM 1120 O O . TYR A 1 148 ? 8.550 -11.256 -3.705 1.00 96.50 148 TYR A O 1
ATOM 1128 N N . VAL A 1 149 ? 8.037 -9.629 -2.258 1.00 96.50 149 VAL A N 1
ATOM 1129 C CA . VAL A 1 149 ? 9.161 -8.759 -2.631 1.00 96.50 149 VAL A CA 1
ATOM 1130 C C . VAL A 1 149 ? 10.507 -9.418 -2.320 1.00 96.50 149 VAL A C 1
ATOM 1132 O O . VAL A 1 149 ? 11.432 -9.327 -3.122 1.00 96.50 149 VAL A O 1
ATOM 1135 N N . LYS A 1 150 ? 10.639 -10.122 -1.191 1.00 96.69 150 LYS A N 1
ATOM 1136 C CA . LYS A 1 150 ? 11.861 -10.876 -0.863 1.00 96.69 150 LYS A CA 1
ATOM 1137 C C . LYS A 1 150 ? 12.120 -12.022 -1.832 1.00 96.69 150 LYS A C 1
ATOM 1139 O O . LYS A 1 150 ? 13.273 -12.256 -2.178 1.00 96.69 150 LYS A O 1
ATOM 1144 N N . GLU A 1 151 ? 11.076 -12.733 -2.234 1.00 96.00 151 GLU A N 1
ATOM 1145 C CA . GLU A 1 151 ? 11.197 -13.890 -3.116 1.00 96.00 151 GLU A CA 1
ATOM 1146 C C . GLU A 1 151 ? 11.503 -13.477 -4.559 1.00 96.00 151 GLU A C 1
ATOM 1148 O O . GLU A 1 151 ? 12.380 -14.057 -5.199 1.00 96.00 151 GLU A O 1
ATOM 1153 N N . HIS A 1 152 ? 10.828 -12.440 -5.057 1.00 93.19 152 HIS A N 1
ATOM 1154 C CA . HIS A 1 152 ? 10.856 -12.095 -6.478 1.00 93.19 152 HIS A CA 1
ATOM 1155 C C . HIS A 1 152 ? 11.623 -10.817 -6.809 1.00 93.19 152 HIS A C 1
ATOM 1157 O O . HIS A 1 152 ? 11.942 -10.618 -7.975 1.00 93.19 152 HIS A O 1
ATOM 1163 N N . HIS A 1 153 ? 11.924 -9.950 -5.837 1.00 93.88 153 HIS A N 1
ATOM 1164 C CA . HIS A 1 153 ? 12.444 -8.589 -6.058 1.00 93.88 153 HIS A CA 1
ATOM 1165 C C . HIS A 1 153 ? 13.473 -8.148 -4.999 1.00 93.88 153 HIS A C 1
ATOM 1167 O O . HIS A 1 153 ? 13.559 -6.975 -4.631 1.00 93.88 153 HIS A O 1
ATOM 1173 N N . ALA A 1 154 ? 14.279 -9.093 -4.503 1.00 93.50 154 ALA A N 1
ATOM 1174 C CA . ALA A 1 154 ? 15.202 -8.871 -3.385 1.00 93.50 154 ALA A CA 1
ATOM 1175 C C . ALA A 1 154 ? 16.198 -7.710 -3.586 1.00 93.50 154 ALA A C 1
ATOM 1177 O O . ALA A 1 154 ? 16.633 -7.100 -2.609 1.00 93.50 154 ALA A O 1
ATOM 1178 N N . SER A 1 155 ? 16.556 -7.409 -4.836 1.00 91.94 155 SER A N 1
ATOM 1179 C CA . SER A 1 155 ? 17.547 -6.391 -5.218 1.00 91.94 155 SER A CA 1
ATOM 1180 C C . SER A 1 155 ? 16.988 -5.357 -6.200 1.00 91.94 155 SER A C 1
ATOM 1182 O O . SER A 1 155 ? 17.732 -4.804 -7.006 1.00 91.94 155 SER A O 1
ATOM 1184 N N . GLY A 1 156 ? 15.673 -5.128 -6.159 1.00 89.31 156 GLY A N 1
ATOM 1185 C CA . GLY A 1 156 ? 14.975 -4.237 -7.084 1.00 89.31 156 GLY A CA 1
ATOM 1186 C C . GLY A 1 156 ? 13.995 -4.976 -7.991 1.00 89.31 156 GLY A C 1
ATOM 1187 O O . GLY A 1 156 ? 13.884 -6.206 -7.987 1.00 89.31 156 GLY A O 1
ATOM 1188 N N . VAL A 1 157 ? 13.264 -4.201 -8.787 1.00 89.94 157 VAL A N 1
ATOM 1189 C CA . VAL A 1 157 ? 12.378 -4.731 -9.826 1.00 89.94 157 VAL A CA 1
ATOM 1190 C C . VAL A 1 157 ? 13.212 -5.433 -10.905 1.00 89.94 157 VAL A C 1
ATOM 1192 O O . VAL A 1 157 ? 14.110 -4.837 -11.498 1.00 89.94 157 VAL A O 1
ATOM 1195 N N . HIS A 1 158 ? 12.910 -6.706 -11.175 1.00 86.50 158 HIS A N 1
ATOM 1196 C CA . HIS A 1 158 ? 13.612 -7.507 -12.179 1.00 86.50 158 HIS A CA 1
ATOM 1197 C C . HIS A 1 158 ? 12.958 -7.321 -13.547 1.00 86.50 158 HIS A C 1
ATOM 1199 O O . HIS A 1 158 ? 12.097 -8.099 -13.951 1.00 86.50 158 HIS A O 1
ATOM 1205 N N . TRP A 1 159 ? 13.366 -6.268 -14.244 1.00 86.81 159 TRP A N 1
ATOM 1206 C CA . TRP A 1 159 ? 12.965 -6.016 -15.627 1.00 86.81 159 TRP A CA 1
ATOM 1207 C C . TRP A 1 159 ? 13.476 -7.103 -16.569 1.00 86.81 159 TRP A C 1
ATOM 1209 O O . TRP A 1 159 ? 14.538 -7.686 -16.338 1.00 86.81 159 TRP A O 1
ATOM 1219 N N . ASN A 1 160 ? 12.768 -7.333 -17.672 1.00 83.62 160 ASN A N 1
ATOM 1220 C CA . ASN A 1 160 ? 13.192 -8.289 -18.684 1.00 83.62 160 ASN A CA 1
ATOM 1221 C C . ASN A 1 160 ? 14.346 -7.713 -19.534 1.00 83.62 160 ASN A C 1
ATOM 1223 O O . ASN A 1 160 ? 14.117 -6.829 -20.364 1.00 83.62 160 ASN A O 1
ATOM 1227 N N . PRO A 1 161 ? 15.590 -8.219 -19.407 1.00 77.62 161 PRO A N 1
ATOM 1228 C CA . PRO A 1 161 ? 16.724 -7.684 -20.161 1.00 77.62 161 PRO A CA 1
ATOM 1229 C C . PRO A 1 161 ? 16.613 -7.952 -21.671 1.00 77.62 161 PRO A C 1
ATOM 1231 O O . PRO A 1 161 ? 17.208 -7.223 -22.465 1.00 77.62 161 PRO A O 1
ATOM 1234 N N . ALA A 1 162 ? 15.845 -8.973 -22.065 1.00 80.44 162 ALA A N 1
ATOM 1235 C CA . ALA A 1 162 ? 15.538 -9.316 -23.452 1.00 80.44 162 ALA A CA 1
ATOM 1236 C C . ALA A 1 162 ? 14.198 -8.723 -23.926 1.00 80.44 162 ALA A C 1
ATOM 1238 O O . ALA A 1 162 ? 13.739 -9.046 -25.021 1.00 80.44 162 ALA A O 1
ATOM 1239 N N . GLY A 1 163 ? 13.566 -7.885 -23.102 1.00 75.62 163 GLY A N 1
ATOM 1240 C CA . GLY A 1 163 ? 12.304 -7.246 -23.422 1.00 75.62 163 GLY A CA 1
ATOM 1241 C C . GLY A 1 163 ? 12.411 -6.285 -24.600 1.00 75.62 163 GLY A C 1
ATOM 1242 O O . GLY A 1 163 ? 13.486 -5.765 -24.935 1.00 75.62 163 GLY A O 1
ATOM 1243 N N . GLU A 1 164 ? 11.267 -6.004 -25.215 1.00 71.75 164 GLU A N 1
ATOM 1244 C CA . GLU A 1 164 ? 11.170 -4.937 -26.208 1.00 71.75 164 GLU A CA 1
ATOM 1245 C C . GLU A 1 164 ? 11.611 -3.604 -25.566 1.00 71.75 164 GLU A C 1
ATOM 1247 O O . GLU A 1 164 ? 11.609 -3.443 -24.340 1.00 71.75 164 GLU A O 1
ATOM 1252 N N . GLY A 1 165 ? 12.112 -2.659 -26.372 1.00 64.12 165 GLY A N 1
ATOM 1253 C CA . GLY A 1 165 ? 12.466 -1.343 -25.832 1.00 64.12 165 GLY A CA 1
ATOM 1254 C C . GLY A 1 165 ? 11.243 -0.729 -25.162 1.00 64.12 165 GLY A C 1
ATOM 1255 O O . GLY A 1 165 ? 10.204 -0.643 -25.810 1.00 64.12 165 GLY A O 1
ATOM 1256 N N . ALA A 1 166 ? 11.361 -0.334 -23.889 1.00 55.78 166 ALA A N 1
ATOM 1257 C CA . ALA A 1 166 ? 10.322 0.451 -23.239 1.00 55.78 166 ALA A CA 1
ATOM 1258 C C . ALA A 1 166 ? 10.051 1.667 -24.133 1.00 55.78 166 ALA A C 1
ATOM 1260 O O . ALA A 1 166 ? 10.992 2.388 -24.480 1.00 55.78 166 ALA A O 1
ATOM 1261 N N . ALA A 1 167 ? 8.811 1.812 -24.609 1.00 48.34 167 ALA A N 1
ATOM 1262 C CA . ALA A 1 167 ? 8.441 2.915 -25.484 1.00 48.34 167 ALA A CA 1
ATOM 1263 C C . ALA A 1 167 ? 8.860 4.230 -24.807 1.00 48.34 167 ALA A C 1
ATOM 1265 O O . ALA A 1 167 ? 8.553 4.446 -23.635 1.00 48.34 167 ALA A O 1
ATOM 1266 N N . SER A 1 168 ? 9.656 5.025 -25.529 1.00 44.06 168 SER A N 1
ATOM 1267 C CA . SER A 1 168 ? 10.229 6.291 -25.056 1.00 44.06 168 SER A CA 1
ATOM 1268 C C . SER A 1 168 ? 9.138 7.295 -24.706 1.00 44.06 168 SER A C 1
ATOM 1270 O O . SER A 1 168 ? 8.196 7.425 -25.515 1.00 44.06 168 SER A O 1
#

Foldseek 3Di:
DPPDDDDDDDDDPDDDDPPVDLVSSVVVLVVQLVVLLVCLCVPFFAAEDDDDPVLVCVSCVSNVVSLVVLVVSLVVCVVVVHPCNLVSVLLNLQVCLSCLQVDQASLVSLVVSLVVNPVSLVVQPVVDDVSVVSSVVSSVVSVVVSVCCVVQPRGHRRHDNPHDYSDD

Secondary structure (DSSP, 8-state):
--SSS--PPPPPTT-----SSHHHHHHHHHHHHHHHHHHHIIIIITTBPPPPHHHHHHHHHHHHHHHHHHHHHHHHHHHHT-TTHHHHHHHHHHHGGGGGGGSS-HHHHHHHHHHHSHHHHHHHHTT-HHHHHHHHHHHHHHHHHHHHHHHH-BTB----TTSBPPP-